Protein AF-A0A1Q6UBC0-F1 (afdb_monomer_lite)

Foldseek 3Di:
DVVVVVVVVLVVVPPDDLPPDPPQFWDDDALVVLVVLLVVLVVLLVVLVVQLVVQCVVDPDLVSLLVSLVVSLVSLVVSVLVLCVHTRVVCNVVVVVSVVVVLVSLLVSQLCCQQPVDPVHNPPCVSVSSSRSSNSSSVSSSVVSVVSSVSSVVSHD

pLDDT: mean 82.39, std 17.07, range [41.25, 98.62]

Radius of gyration: 17.68 Å; chains: 1; bounding box: 46×32×44 Å

Sequence (157 aa):
MKTFTAFLFALLFCFNAFAWPKSYHPVSFSDEIIQKDVDTYNEEMKKCDQTLNKDTKAAKNTGQMIKSNQNVVSCYEDIIYQIIKKYYSESIPELTESHTKYIKQVNEMYDYLYTTADKCGAKECKDKNSVLAKTAVAKAVRAMLEEYVMLLKLTTS

Structure (mmCIF, N/CA/C/O backbone):
data_AF-A0A1Q6UBC0-F1
#
_entry.id   AF-A0A1Q6UBC0-F1
#
loop_
_atom_site.group_PDB
_atom_site.id
_atom_site.type_symbol
_atom_site.label_atom_id
_atom_site.label_alt_id
_atom_site.label_comp_id
_atom_site.label_asym_id
_atom_site.label_entity_id
_atom_site.label_seq_id
_atom_site.pdbx_PDB_ins_code
_atom_site.Cartn_x
_atom_site.Cartn_y
_atom_site.Cartn_z
_atom_site.occupancy
_atom_site.B_iso_or_equiv
_atom_site.auth_seq_id
_atom_site.auth_comp_id
_atom_site.auth_asym_id
_atom_site.auth_atom_id
_atom_site.pdbx_PDB_model_num
ATOM 1 N N . MET A 1 1 ? 25.006 -24.022 -5.743 1.00 42.78 1 MET A N 1
ATOM 2 C CA . MET A 1 1 ? 24.713 -24.130 -4.294 1.00 42.78 1 MET A CA 1
ATOM 3 C C . MET A 1 1 ? 24.544 -22.771 -3.625 1.00 42.78 1 MET A C 1
ATOM 5 O O . MET A 1 1 ? 23.448 -22.535 -3.156 1.00 42.78 1 MET A O 1
ATOM 9 N N . LYS A 1 2 ? 25.523 -21.847 -3.644 1.00 41.25 2 LYS A N 1
ATOM 10 C CA . LYS A 1 2 ? 25.395 -20.536 -2.957 1.00 41.25 2 LYS A CA 1
ATOM 11 C C . LYS A 1 2 ? 24.178 -19.688 -3.379 1.00 41.25 2 LYS A C 1
ATOM 13 O O . LYS A 1 2 ? 23.538 -19.086 -2.529 1.00 41.25 2 LYS A O 1
ATOM 18 N N . THR A 1 3 ? 23.825 -19.683 -4.664 1.00 49.06 3 THR A N 1
ATOM 19 C CA . THR A 1 3 ? 22.649 -18.960 -5.189 1.00 49.06 3 THR A CA 1
ATOM 20 C C . THR A 1 3 ? 21.320 -19.616 -4.817 1.00 49.06 3 THR A C 1
ATOM 22 O O . THR A 1 3 ? 20.336 -18.923 -4.598 1.00 49.06 3 THR A O 1
ATOM 25 N N . PHE A 1 4 ? 21.301 -20.944 -4.685 1.00 44.88 4 PHE A N 1
ATOM 26 C CA . PHE A 1 4 ? 20.103 -21.709 -4.335 1.00 44.88 4 PHE A CA 1
ATOM 27 C C . PHE A 1 4 ? 19.755 -21.553 -2.850 1.00 44.88 4 PHE A C 1
ATOM 29 O O . PHE A 1 4 ? 18.588 -21.421 -2.507 1.00 44.88 4 PHE A O 1
ATOM 36 N N . THR A 1 5 ? 20.764 -21.490 -1.972 1.00 47.16 5 THR A N 1
ATOM 37 C CA . THR A 1 5 ? 20.574 -21.248 -0.533 1.00 47.16 5 THR A CA 1
ATOM 38 C C . THR A 1 5 ? 20.090 -19.824 -0.249 1.00 47.16 5 THR A C 1
ATOM 40 O O . THR A 1 5 ? 19.238 -19.644 0.613 1.00 47.16 5 THR A O 1
ATOM 43 N N . ALA A 1 6 ? 20.569 -18.824 -1.002 1.00 50.56 6 ALA A N 1
ATOM 44 C CA . ALA A 1 6 ? 20.075 -17.446 -0.916 1.00 50.56 6 ALA A CA 1
ATOM 45 C C . ALA A 1 6 ? 18.625 -17.320 -1.420 1.00 50.56 6 ALA A C 1
ATOM 47 O O . ALA A 1 6 ? 17.818 -16.650 -0.785 1.00 50.56 6 ALA A O 1
ATOM 48 N N . PHE A 1 7 ? 18.275 -18.025 -2.504 1.00 48.25 7 PHE A N 1
ATOM 49 C CA . PHE A 1 7 ? 16.894 -18.127 -2.989 1.00 48.25 7 PHE A CA 1
ATOM 50 C C . PHE A 1 7 ? 15.970 -18.812 -1.976 1.00 48.25 7 PHE A C 1
ATOM 52 O O . PHE A 1 7 ? 14.854 -18.350 -1.766 1.00 48.25 7 PHE A O 1
ATOM 59 N N . LEU A 1 8 ? 16.431 -19.887 -1.324 1.00 48.47 8 LEU A N 1
ATOM 60 C CA . LEU A 1 8 ? 15.659 -20.583 -0.292 1.00 48.47 8 LEU A CA 1
ATOM 61 C C . LEU A 1 8 ? 15.473 -19.724 0.961 1.00 48.47 8 LEU A C 1
ATOM 63 O O . LEU A 1 8 ? 14.393 -19.748 1.533 1.00 48.47 8 LEU A O 1
ATOM 67 N N . PHE A 1 9 ? 16.486 -18.954 1.370 1.00 49.22 9 PHE A N 1
ATOM 68 C CA . PHE A 1 9 ? 16.357 -17.989 2.466 1.00 49.22 9 PHE A CA 1
ATOM 69 C C . PHE A 1 9 ? 15.380 -16.865 2.096 1.00 49.22 9 PHE A C 1
ATOM 71 O O . PHE A 1 9 ? 14.454 -16.601 2.850 1.00 49.22 9 PHE A O 1
ATOM 78 N N . ALA A 1 10 ? 15.509 -16.257 0.914 1.00 50.47 10 ALA A N 1
ATOM 79 C CA . ALA A 1 10 ? 14.557 -15.246 0.455 1.00 50.47 10 ALA A CA 1
ATOM 80 C C . ALA A 1 10 ? 13.121 -15.799 0.408 1.00 50.47 10 ALA A C 1
ATOM 82 O O . ALA A 1 10 ? 12.208 -15.168 0.914 1.00 50.47 10 ALA A O 1
ATOM 83 N N . LEU A 1 11 ? 12.911 -17.020 -0.091 1.00 47.16 11 LEU A N 1
ATOM 84 C CA . LEU A 1 11 ? 11.591 -17.657 -0.082 1.00 47.16 11 LEU A CA 1
ATOM 85 C C . LEU A 1 11 ? 11.096 -17.966 1.345 1.00 47.16 11 LEU A C 1
ATOM 87 O O . LEU A 1 11 ? 9.966 -17.625 1.673 1.00 47.16 11 LEU A O 1
ATOM 91 N N . LEU A 1 12 ? 11.924 -18.550 2.219 1.00 47.03 12 LEU A N 1
ATOM 92 C CA . LEU A 1 12 ? 11.538 -18.933 3.588 1.00 47.03 12 LEU A CA 1
ATOM 93 C C . LEU A 1 12 ? 11.237 -17.736 4.504 1.00 47.03 12 LEU A C 1
ATOM 95 O O . LEU A 1 12 ? 10.423 -17.872 5.414 1.00 47.03 12 LEU A O 1
ATOM 99 N N . PHE A 1 13 ? 11.852 -16.574 4.268 1.00 48.12 13 PHE A N 1
ATOM 100 C CA . PHE A 1 13 ? 11.595 -15.357 5.049 1.00 48.12 13 PHE A CA 1
ATOM 101 C C . PHE A 1 13 ? 10.539 -14.432 4.425 1.00 48.12 13 PHE A C 1
ATOM 103 O O . PHE A 1 13 ? 10.058 -13.534 5.112 1.00 48.12 13 PHE A O 1
ATOM 110 N N . CYS A 1 14 ? 10.125 -14.665 3.174 1.00 45.56 14 CYS A N 1
ATOM 111 C CA . CYS A 1 14 ? 9.157 -13.812 2.470 1.00 45.56 14 CYS A CA 1
ATOM 112 C C . CYS A 1 14 ? 7.748 -14.403 2.331 1.00 45.56 14 CYS A C 1
ATOM 114 O O . CYS A 1 14 ? 6.866 -13.723 1.813 1.00 45.56 14 CYS A O 1
ATOM 116 N N . PHE A 1 15 ? 7.501 -15.617 2.836 1.00 42.12 15 PHE A N 1
ATOM 117 C CA . PHE A 1 15 ? 6.139 -16.148 3.016 1.00 42.12 15 PHE A CA 1
ATOM 118 C C . PHE A 1 15 ? 5.486 -15.754 4.338 1.00 42.12 15 PHE A C 1
ATOM 120 O O . PHE A 1 15 ? 4.320 -16.081 4.563 1.00 42.12 15 PHE A O 1
ATOM 127 N N . ASN A 1 16 ? 6.192 -15.033 5.205 1.00 42.94 16 ASN A N 1
ATOM 128 C CA . ASN A 1 16 ? 5.531 -14.455 6.354 1.00 42.94 16 ASN A CA 1
ATOM 129 C C . ASN A 1 16 ? 4.742 -13.251 5.848 1.00 42.94 16 ASN A C 1
ATOM 131 O O . ASN A 1 16 ? 5.310 -12.212 5.506 1.00 42.94 16 ASN A O 1
ATOM 135 N N . ALA A 1 17 ? 3.420 -13.439 5.792 1.00 51.84 17 ALA A N 1
ATOM 136 C CA . ALA A 1 17 ? 2.437 -12.391 6.023 1.00 51.84 17 ALA A CA 1
ATOM 137 C C . ALA A 1 17 ? 3.034 -11.319 6.935 1.00 51.84 17 ALA A C 1
ATOM 139 O O . ALA A 1 17 ? 3.812 -11.663 7.832 1.00 51.84 17 ALA A O 1
ATOM 140 N N . PHE A 1 18 ? 2.707 -10.049 6.702 1.00 57.34 18 PHE A N 1
ATOM 141 C CA . PHE A 1 18 ? 3.055 -8.996 7.639 1.00 57.34 18 PHE A CA 1
ATOM 142 C C . PHE A 1 18 ? 2.547 -9.425 9.023 1.00 57.34 18 PHE A C 1
ATOM 144 O O . PHE A 1 18 ? 1.359 -9.387 9.322 1.00 57.34 18 PHE A O 1
ATOM 151 N N . ALA A 1 19 ? 3.446 -10.005 9.819 1.00 56.38 19 ALA A N 1
ATOM 152 C CA . ALA A 1 19 ? 3.057 -10.753 10.993 1.00 56.38 19 ALA A CA 1
ATOM 153 C C . ALA A 1 19 ? 2.895 -9.712 12.075 1.00 56.38 19 ALA A C 1
ATOM 155 O O . ALA A 1 19 ? 3.860 -9.380 12.764 1.00 56.38 19 ALA A O 1
ATOM 156 N N . TRP A 1 20 ? 1.686 -9.163 12.152 1.00 60.31 20 TRP A N 1
ATOM 157 C CA . TRP A 1 20 ? 1.262 -8.286 13.221 1.00 60.31 20 TRP A CA 1
ATOM 158 C C . TRP A 1 20 ? 1.744 -8.863 14.551 1.00 60.31 20 TRP A C 1
ATOM 160 O O . TRP A 1 20 ? 1.368 -9.986 14.912 1.00 60.31 20 TRP A O 1
ATOM 170 N N . PRO A 1 21 ? 2.596 -8.140 15.292 1.00 56.69 21 PRO A N 1
ATOM 171 C CA . PRO A 1 21 ? 2.842 -8.460 16.680 1.00 56.69 21 PRO A CA 1
ATOM 172 C C . PRO A 1 21 ? 1.500 -8.672 17.373 1.00 56.69 21 PRO A C 1
ATOM 174 O O . PRO A 1 21 ? 0.614 -7.822 17.302 1.00 56.69 21 PRO A O 1
ATOM 177 N N . LYS A 1 22 ? 1.344 -9.833 18.021 1.00 54.00 22 LYS A N 1
ATOM 178 C CA . LYS A 1 22 ? 0.086 -10.269 18.657 1.00 54.00 22 LYS A CA 1
ATOM 179 C C . LYS A 1 22 ? -0.488 -9.261 19.664 1.00 54.00 22 LYS A C 1
ATOM 181 O O . LYS A 1 22 ? -1.612 -9.440 20.109 1.00 54.00 22 LYS A O 1
ATOM 186 N N . SER A 1 23 ? 0.300 -8.261 20.050 1.00 58.75 23 SER A N 1
ATOM 187 C CA . SER A 1 23 ? -0.022 -7.203 21.000 1.00 58.75 23 SER A CA 1
ATOM 188 C C . SER A 1 23 ? -0.715 -5.982 20.392 1.00 58.75 23 SER A C 1
ATOM 190 O O . SER A 1 23 ? -1.143 -5.120 21.152 1.00 58.75 23 SER A O 1
ATOM 192 N N . TYR A 1 24 ? -0.793 -5.849 19.065 1.00 68.56 24 TYR A N 1
ATOM 193 C CA . TYR A 1 24 ? -1.405 -4.670 18.453 1.00 68.56 24 TYR A CA 1
ATOM 194 C C . TYR A 1 24 ? -2.904 -4.860 18.293 1.00 68.56 24 TYR A C 1
ATOM 196 O O . TYR A 1 24 ? -3.380 -5.569 17.405 1.00 68.56 24 TYR A O 1
ATOM 204 N N . HIS A 1 25 ? -3.645 -4.183 19.157 1.00 71.75 25 HIS A N 1
ATOM 205 C CA . HIS A 1 25 ? -5.091 -4.125 19.090 1.00 71.75 25 HIS A CA 1
ATOM 206 C C . HIS A 1 25 ? -5.512 -2.736 18.622 1.00 71.75 25 HIS A C 1
ATOM 208 O O . HIS A 1 25 ? -4.966 -1.745 19.113 1.00 71.75 25 HIS A O 1
ATOM 214 N N . PRO A 1 26 ? -6.450 -2.643 17.669 1.00 79.12 26 PRO A N 1
ATOM 215 C CA . PRO A 1 26 ? -6.984 -1.355 17.292 1.00 79.12 26 PRO A CA 1
ATOM 216 C C . PRO A 1 26 ? -7.747 -0.741 18.471 1.00 79.12 26 PRO A C 1
ATOM 218 O O . PRO A 1 26 ? -8.448 -1.434 19.212 1.00 79.12 26 PRO A O 1
ATOM 221 N N . VAL A 1 27 ? -7.625 0.573 18.630 1.00 82.62 27 VAL A N 1
ATOM 222 C CA . VAL A 1 27 ? -8.461 1.385 19.510 1.00 82.62 27 VAL A CA 1
ATOM 223 C C . VAL A 1 27 ? -9.919 1.182 19.102 1.00 82.62 27 VAL A C 1
ATOM 225 O O . VAL A 1 27 ? -10.245 1.153 17.914 1.00 82.62 27 VAL A O 1
ATOM 228 N N . SER A 1 28 ? -10.795 1.034 20.093 1.00 84.50 28 SER A N 1
ATOM 229 C CA . SER A 1 28 ? -12.216 0.783 19.863 1.00 84.50 28 SER A CA 1
ATOM 230 C C . SER A 1 28 ? -12.932 2.032 19.339 1.00 84.50 28 SER A C 1
ATOM 232 O O . SER A 1 28 ? -12.806 3.120 19.905 1.00 84.50 28 SER A O 1
ATOM 234 N N . PHE A 1 29 ? -13.713 1.856 18.276 1.00 89.88 29 PHE A N 1
ATOM 235 C CA . PHE A 1 29 ? -14.623 2.847 17.703 1.00 89.88 29 PHE A CA 1
ATOM 236 C C . PHE A 1 29 ? -15.979 2.185 17.443 1.00 89.88 29 PHE A C 1
ATOM 238 O O . PHE A 1 29 ? -16.079 0.961 17.444 1.00 89.88 29 PHE A O 1
ATOM 245 N N . SER A 1 30 ? -17.031 2.978 17.217 1.00 93.81 30 SER A N 1
ATOM 246 C CA . SER A 1 30 ? -18.316 2.412 16.799 1.00 93.81 30 SER A CA 1
ATOM 247 C C . SER A 1 30 ? -18.218 1.794 15.403 1.00 93.81 30 SER A C 1
ATOM 249 O O . SER A 1 30 ? -17.483 2.295 14.547 1.00 93.81 30 SER A O 1
ATOM 251 N N . ASP A 1 31 ? -19.028 0.764 15.153 1.00 94.56 31 ASP A N 1
ATOM 252 C CA . ASP A 1 31 ? -19.103 0.102 13.846 1.00 94.56 31 ASP A CA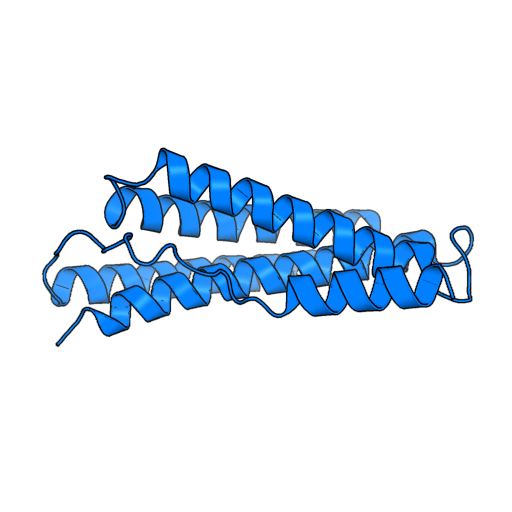 1
ATOM 253 C C . ASP A 1 31 ? -19.419 1.092 12.717 1.00 94.56 31 ASP A C 1
ATOM 255 O O . ASP A 1 31 ? -18.849 1.004 11.635 1.00 94.56 31 ASP A O 1
ATOM 259 N N . GLU A 1 32 ? -20.258 2.101 12.985 1.00 95.75 32 GLU A N 1
ATOM 260 C CA . GLU A 1 32 ? -20.578 3.169 12.028 1.00 95.75 32 GLU A CA 1
ATOM 261 C C . GLU A 1 32 ? -19.335 3.975 11.614 1.00 95.75 32 GLU A C 1
ATOM 263 O O . GLU A 1 32 ? -19.144 4.267 10.431 1.00 95.75 32 GLU A O 1
ATOM 268 N N . ILE A 1 33 ? -18.469 4.320 12.576 1.00 95.75 33 ILE A N 1
ATOM 269 C CA . ILE A 1 33 ? -17.221 5.042 12.300 1.00 95.75 33 ILE A CA 1
ATOM 270 C C . ILE A 1 33 ? -16.285 4.145 11.492 1.00 95.75 33 ILE A C 1
ATOM 272 O O . ILE A 1 33 ? -15.790 4.569 10.448 1.00 95.75 33 ILE A O 1
ATOM 276 N N . ILE A 1 34 ? -16.091 2.901 11.940 1.00 95.12 34 ILE A N 1
ATOM 277 C CA . ILE A 1 34 ? -15.202 1.939 11.278 1.00 95.12 34 ILE A CA 1
ATOM 278 C C . ILE A 1 34 ? -15.643 1.697 9.836 1.00 95.12 34 ILE A C 1
ATOM 280 O O . ILE A 1 34 ? -14.817 1.772 8.929 1.00 95.12 34 ILE A O 1
ATOM 284 N N . GLN A 1 35 ? -16.935 1.473 9.600 1.00 95.75 35 GLN A N 1
ATOM 285 C CA . GLN A 1 35 ? -17.474 1.225 8.266 1.00 95.75 35 GLN A CA 1
ATOM 286 C C . GLN A 1 35 ? -17.249 2.422 7.334 1.00 95.75 35 GLN A C 1
ATOM 288 O O . GLN A 1 35 ? -16.750 2.252 6.221 1.00 95.75 35 GLN A O 1
ATOM 293 N N . LYS A 1 36 ? -17.535 3.643 7.801 1.00 97.38 36 LYS A N 1
ATOM 294 C CA . LYS A 1 36 ? -17.317 4.868 7.019 1.00 97.38 36 LYS A CA 1
ATOM 295 C C . LYS A 1 36 ? -15.842 5.081 6.667 1.00 97.38 36 LYS A C 1
ATOM 297 O O . LYS A 1 36 ? -15.521 5.491 5.547 1.00 97.38 36 LYS A O 1
ATOM 302 N N . ASP A 1 37 ? -14.946 4.830 7.614 1.00 97.50 37 ASP A N 1
ATOM 303 C CA . ASP A 1 37 ? -13.506 4.967 7.395 1.00 97.50 37 ASP A CA 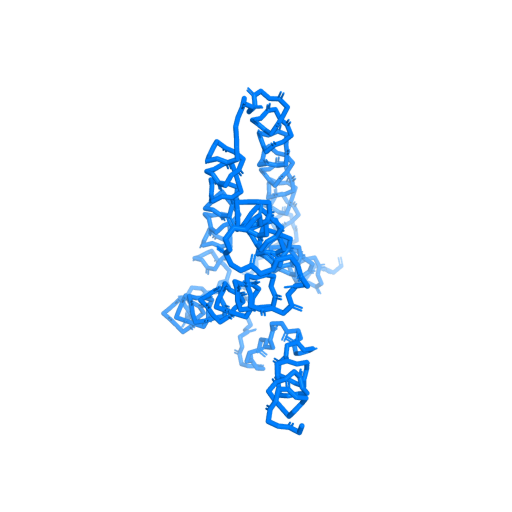1
ATOM 304 C C . ASP A 1 37 ? -12.995 3.902 6.422 1.00 97.50 37 ASP A C 1
ATOM 306 O O . ASP A 1 37 ? -12.285 4.221 5.473 1.00 97.50 37 ASP A O 1
ATOM 310 N N . VAL A 1 38 ? -13.425 2.650 6.587 1.00 97.12 38 VAL A N 1
ATOM 311 C CA . VAL A 1 38 ? -13.141 1.546 5.662 1.00 97.12 38 VAL A CA 1
ATOM 312 C C . VAL A 1 38 ? -13.595 1.873 4.240 1.00 97.12 38 VAL A C 1
ATOM 314 O O . VAL A 1 38 ? -12.847 1.626 3.290 1.00 97.12 38 VAL A O 1
ATOM 317 N N . ASP A 1 39 ? -14.793 2.427 4.064 1.00 98.00 39 ASP A N 1
ATOM 318 C CA . ASP A 1 39 ? -15.288 2.843 2.749 1.00 98.00 39 ASP A CA 1
ATOM 319 C C . ASP A 1 39 ? -14.406 3.946 2.153 1.00 98.00 39 ASP A C 1
ATOM 321 O O . ASP A 1 39 ? -13.996 3.849 0.993 1.00 98.00 39 ASP A O 1
ATOM 325 N N . THR A 1 40 ? -14.006 4.919 2.975 1.00 98.44 40 THR A N 1
ATOM 326 C CA . THR A 1 40 ? -13.070 5.983 2.585 1.00 98.44 40 THR A CA 1
ATOM 327 C C . THR A 1 40 ? -11.720 5.412 2.139 1.00 98.44 40 THR A C 1
ATOM 329 O O . THR A 1 40 ? -11.260 5.716 1.037 1.00 98.44 40 THR A O 1
ATOM 332 N N . TYR A 1 41 ? -11.107 4.520 2.922 1.00 98.31 41 TYR A N 1
ATOM 333 C CA . TYR A 1 41 ? -9.824 3.898 2.575 1.00 98.31 41 TYR A CA 1
ATOM 334 C C . TYR A 1 41 ? -9.913 3.058 1.296 1.00 98.31 41 TYR A C 1
ATOM 336 O O . TYR A 1 41 ? -9.000 3.084 0.469 1.00 98.31 41 TYR A O 1
ATOM 344 N N . ASN A 1 42 ? -11.026 2.350 1.077 1.00 98.25 42 ASN A N 1
ATOM 345 C CA . ASN A 1 42 ? -11.253 1.610 -0.166 1.00 98.25 42 ASN A CA 1
ATOM 346 C C . ASN A 1 42 ? -11.374 2.544 -1.379 1.00 98.25 42 ASN A C 1
ATOM 348 O O . ASN A 1 42 ? -10.900 2.205 -2.467 1.00 98.25 42 ASN A O 1
ATOM 352 N N . GLU A 1 43 ? -12.007 3.707 -1.227 1.00 98.56 43 GLU A N 1
ATOM 353 C CA . GLU A 1 43 ? -12.063 4.718 -2.283 1.00 98.56 43 GLU A CA 1
ATOM 354 C C . GLU A 1 43 ? -10.694 5.339 -2.573 1.00 98.56 43 GLU A C 1
ATOM 356 O O . GLU A 1 43 ? -10.332 5.497 -3.741 1.00 98.56 43 GLU A O 1
ATOM 361 N N . GLU A 1 44 ? -9.914 5.669 -1.546 1.00 98.50 44 GLU A N 1
ATOM 362 C CA . GLU A 1 44 ? -8.556 6.199 -1.709 1.00 98.50 44 GLU A CA 1
ATOM 363 C C . GLU A 1 44 ? -7.624 5.182 -2.371 1.00 98.50 44 GLU A C 1
ATOM 365 O O . GLU A 1 44 ? -6.943 5.514 -3.344 1.00 98.50 44 GLU A O 1
ATOM 370 N N . MET A 1 45 ? -7.679 3.918 -1.949 1.00 98.38 45 MET A N 1
ATOM 371 C CA . MET A 1 45 ? -6.933 2.832 -2.584 1.00 98.38 45 MET A CA 1
ATOM 372 C C . MET A 1 45 ? -7.295 2.694 -4.073 1.00 98.38 45 MET A C 1
ATOM 374 O O . MET A 1 45 ? -6.404 2.591 -4.919 1.00 98.38 45 MET A O 1
ATOM 378 N N . LYS A 1 46 ? -8.586 2.787 -4.432 1.00 98.56 46 LYS A N 1
ATOM 379 C CA . LYS A 1 46 ? -9.024 2.805 -5.843 1.00 98.56 46 LYS A CA 1
ATOM 380 C C . LYS A 1 46 ? -8.455 4.001 -6.613 1.00 98.56 46 LYS A C 1
ATOM 382 O O . LYS A 1 46 ? -8.108 3.846 -7.784 1.00 98.56 46 LYS A O 1
ATOM 387 N N . LYS A 1 47 ? -8.344 5.184 -5.997 1.00 98.56 47 LYS A N 1
ATOM 388 C CA . LYS A 1 47 ? -7.725 6.368 -6.628 1.00 98.56 47 LYS A CA 1
ATOM 389 C C . LYS A 1 47 ? -6.225 6.156 -6.869 1.00 98.56 47 LYS A C 1
ATOM 391 O O . LYS A 1 47 ? -5.740 6.513 -7.948 1.00 98.56 47 LYS A O 1
ATOM 396 N N . CYS A 1 48 ? -5.506 5.538 -5.927 1.00 98.62 48 CYS A N 1
ATOM 397 C CA . CYS A 1 48 ? -4.109 5.133 -6.125 1.00 98.62 48 CYS A CA 1
ATOM 398 C C . CYS A 1 48 ? -3.985 4.163 -7.319 1.00 98.62 48 CYS A C 1
ATOM 400 O O . CYS A 1 48 ? -3.195 4.411 -8.233 1.00 98.62 48 CYS A O 1
ATOM 402 N N . ASP A 1 49 ? -4.831 3.125 -7.380 1.00 98.31 49 ASP A N 1
ATOM 403 C CA . ASP A 1 49 ? -4.854 2.134 -8.472 1.00 98.31 49 ASP A CA 1
ATOM 404 C C . ASP A 1 49 ? -5.138 2.785 -9.841 1.00 98.31 49 ASP A C 1
ATOM 406 O O . ASP A 1 49 ? -4.483 2.491 -10.848 1.00 98.31 49 ASP A O 1
ATOM 410 N N . GLN A 1 50 ? -6.104 3.707 -9.896 1.00 98.50 50 GLN A N 1
ATOM 411 C CA . GLN A 1 50 ? -6.438 4.455 -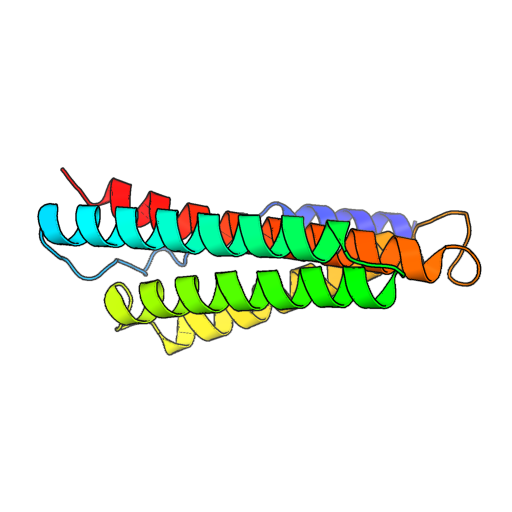11.111 1.00 98.50 50 GLN A CA 1
ATOM 412 C C . GLN A 1 50 ? -5.281 5.343 -11.576 1.00 98.50 50 GLN A C 1
ATOM 414 O O . GLN A 1 50 ? -5.002 5.403 -12.778 1.00 98.50 50 GLN A O 1
ATOM 419 N N . THR A 1 51 ? -4.597 6.003 -10.639 1.00 97.94 51 THR A N 1
ATOM 420 C CA . THR A 1 51 ? -3.430 6.846 -10.929 1.00 97.94 51 THR A CA 1
ATOM 421 C C . THR A 1 51 ? -2.283 6.007 -11.477 1.00 97.94 51 THR A C 1
ATOM 423 O O . THR A 1 51 ? -1.751 6.334 -12.536 1.00 97.94 51 THR A O 1
ATOM 426 N N . LEU A 1 52 ? -1.975 4.865 -10.850 1.00 97.50 52 LEU A N 1
ATOM 427 C CA . LEU A 1 52 ? -0.980 3.920 -11.360 1.00 97.50 52 LEU A CA 1
ATOM 428 C C . LEU A 1 52 ? -1.308 3.474 -12.788 1.00 97.50 52 LEU A C 1
ATOM 430 O O . LEU A 1 52 ? -0.441 3.511 -13.661 1.00 97.50 52 LEU A O 1
ATOM 434 N N . ASN A 1 53 ? -2.552 3.066 -13.047 1.00 97.62 53 ASN A N 1
ATOM 435 C CA . ASN A 1 53 ? -2.983 2.624 -14.374 1.00 97.62 53 ASN A CA 1
ATOM 436 C C . ASN A 1 53 ? -2.829 3.736 -15.425 1.00 97.62 53 ASN A C 1
ATOM 438 O O . ASN A 1 53 ? -2.342 3.487 -16.529 1.00 97.62 53 ASN A O 1
ATOM 442 N N . LYS A 1 54 ? -3.221 4.967 -15.082 1.00 97.75 54 LYS A N 1
ATOM 443 C CA . LYS A 1 54 ? -3.070 6.139 -15.951 1.00 97.75 54 LYS A CA 1
ATOM 444 C C . LYS A 1 54 ? -1.596 6.425 -16.243 1.00 97.75 54 LYS A C 1
ATOM 446 O O . LYS A 1 54 ? -1.225 6.530 -17.412 1.00 97.75 54 LYS A O 1
ATOM 451 N N . ASP A 1 55 ? -0.764 6.507 -15.210 1.00 95.88 55 ASP A N 1
ATOM 452 C CA . ASP A 1 55 ? 0.648 6.863 -15.345 1.00 95.88 55 ASP A CA 1
ATOM 453 C C . ASP A 1 55 ? 1.435 5.778 -16.089 1.00 95.88 55 ASP A C 1
ATOM 455 O O . ASP A 1 55 ? 2.244 6.089 -16.962 1.00 95.88 55 ASP A O 1
ATOM 459 N N . THR A 1 56 ? 1.139 4.502 -15.828 1.00 92.88 56 THR A N 1
ATOM 460 C CA . THR A 1 56 ? 1.796 3.371 -16.503 1.00 92.88 56 THR A CA 1
ATOM 461 C C . THR A 1 56 ? 1.428 3.310 -17.986 1.00 92.88 56 THR A C 1
ATOM 463 O O . THR A 1 56 ? 2.286 3.009 -18.811 1.00 92.88 56 THR A O 1
ATOM 466 N N . LYS A 1 57 ? 0.182 3.645 -18.358 1.00 94.69 57 LYS A N 1
ATOM 467 C CA . LYS A 1 57 ? -0.233 3.764 -19.771 1.00 94.69 57 LYS A CA 1
ATOM 468 C C . LYS A 1 57 ? 0.399 4.961 -20.480 1.00 94.69 57 LYS A C 1
ATOM 470 O O . LYS A 1 57 ? 0.617 4.902 -21.686 1.00 94.69 57 LYS A O 1
ATOM 475 N N . ALA A 1 58 ? 0.655 6.047 -19.753 1.00 95.69 58 ALA A N 1
ATOM 476 C CA . ALA A 1 58 ? 1.270 7.256 -20.295 1.00 95.69 58 ALA A CA 1
ATOM 477 C C . ALA A 1 58 ? 2.809 7.189 -20.347 1.00 95.69 58 ALA A C 1
ATOM 479 O O . ALA A 1 58 ? 3.436 8.021 -21.009 1.00 95.69 58 ALA A O 1
ATOM 480 N N . ALA A 1 59 ? 3.422 6.228 -19.651 1.00 94.62 59 ALA A N 1
ATOM 481 C CA . ALA A 1 59 ? 4.866 6.072 -19.582 1.00 94.62 59 ALA A CA 1
ATOM 482 C C . ALA A 1 59 ? 5.463 5.742 -20.960 1.00 94.62 59 ALA A C 1
ATOM 484 O O . ALA A 1 59 ? 5.092 4.775 -21.619 1.00 94.62 59 ALA A O 1
ATOM 485 N N . LYS A 1 60 ? 6.435 6.551 -21.383 1.00 92.12 60 LYS A N 1
ATOM 486 C CA . LYS A 1 60 ? 7.166 6.419 -22.652 1.00 92.12 60 LYS A CA 1
ATOM 487 C C . LYS A 1 60 ? 8.470 5.637 -22.507 1.00 92.12 60 LYS A C 1
ATOM 489 O O . LYS A 1 60 ? 9.093 5.298 -23.507 1.00 92.12 60 LYS A O 1
ATOM 494 N N . ASN A 1 61 ? 8.923 5.410 -21.277 1.00 90.88 61 ASN A N 1
ATOM 495 C CA . ASN A 1 61 ? 10.148 4.681 -20.977 1.00 90.88 61 ASN A CA 1
ATOM 496 C C . ASN A 1 61 ? 10.075 3.991 -19.607 1.00 90.88 61 ASN A C 1
ATOM 498 O O . ASN A 1 61 ? 9.198 4.264 -18.785 1.00 90.88 61 ASN A O 1
ATOM 502 N N . THR A 1 62 ? 11.038 3.107 -19.365 1.00 88.56 62 THR A N 1
ATOM 503 C CA . THR A 1 62 ? 11.182 2.314 -18.137 1.00 88.56 62 THR A CA 1
ATOM 504 C C . THR A 1 62 ? 11.363 3.179 -16.891 1.00 88.56 62 THR A C 1
ATOM 506 O O . THR A 1 62 ? 10.770 2.881 -15.858 1.00 88.56 62 THR A O 1
ATOM 509 N N . GLY A 1 63 ? 12.100 4.291 -16.983 1.00 90.50 63 GLY A N 1
ATOM 510 C CA . GLY A 1 63 ? 12.273 5.235 -15.874 1.00 90.50 63 GLY A CA 1
ATOM 511 C C . GLY A 1 63 ? 10.950 5.843 -15.397 1.00 90.50 63 GLY A C 1
ATOM 512 O O . GLY A 1 63 ? 10.708 5.945 -14.195 1.00 90.50 63 GLY A O 1
ATOM 513 N N . GLN A 1 64 ? 10.053 6.182 -16.326 1.00 92.44 64 GLN A N 1
ATOM 514 C CA . GLN A 1 64 ? 8.710 6.658 -15.992 1.00 92.44 64 GLN A CA 1
ATOM 515 C C . GLN A 1 64 ? 7.862 5.560 -15.342 1.00 92.44 64 GLN A C 1
ATOM 517 O O . GLN A 1 64 ? 7.218 5.835 -14.337 1.00 92.44 64 GLN A O 1
ATOM 522 N N . MET A 1 65 ? 7.925 4.316 -15.830 1.00 93.69 65 MET A N 1
ATOM 523 C CA . MET A 1 65 ? 7.217 3.186 -15.207 1.00 93.69 65 MET A CA 1
ATOM 524 C C . MET A 1 65 ? 7.716 2.892 -13.784 1.00 93.69 65 MET A C 1
ATOM 526 O O . MET A 1 65 ? 6.918 2.602 -12.892 1.00 93.69 65 MET A O 1
ATOM 530 N N . ILE A 1 66 ? 9.031 2.974 -13.552 1.00 91.75 66 ILE A N 1
ATOM 531 C CA . ILE A 1 66 ? 9.630 2.839 -12.215 1.00 91.75 66 ILE A CA 1
ATOM 532 C C . ILE A 1 66 ? 9.076 3.924 -11.291 1.00 91.75 66 ILE A C 1
ATOM 534 O O . ILE A 1 66 ? 8.600 3.608 -10.201 1.00 91.75 66 ILE A O 1
ATOM 538 N N . LYS A 1 67 ? 9.062 5.180 -11.750 1.00 94.75 67 LYS A N 1
ATOM 539 C CA . LYS A 1 67 ? 8.519 6.302 -10.980 1.00 94.75 67 LYS A CA 1
ATOM 540 C C . LYS A 1 67 ? 7.031 6.123 -10.666 1.00 94.75 67 LYS A C 1
ATOM 542 O O . LYS A 1 67 ? 6.629 6.373 -9.537 1.00 94.75 67 LYS A O 1
ATOM 547 N N . SER A 1 68 ? 6.221 5.642 -11.611 1.00 96.75 68 SER A N 1
ATOM 548 C CA . SER A 1 68 ? 4.799 5.346 -11.370 1.00 96.75 68 SER A CA 1
ATOM 549 C C . SER A 1 68 ? 4.601 4.309 -10.261 1.00 96.75 68 SER A C 1
ATOM 551 O O . SER A 1 68 ? 3.748 4.493 -9.397 1.00 96.75 68 SER A O 1
ATOM 553 N N . ASN A 1 69 ? 5.421 3.253 -10.237 1.00 96.06 69 ASN A N 1
ATOM 554 C CA . ASN A 1 69 ? 5.374 2.250 -9.170 1.00 96.06 69 ASN A CA 1
ATOM 555 C C . ASN A 1 69 ? 5.841 2.806 -7.815 1.00 96.06 69 ASN A C 1
ATOM 557 O O . ASN A 1 69 ? 5.292 2.444 -6.783 1.00 96.06 69 ASN A O 1
ATOM 561 N N . GLN A 1 70 ? 6.832 3.697 -7.793 1.00 94.81 70 GLN A N 1
ATOM 562 C CA . GLN A 1 70 ? 7.250 4.356 -6.551 1.00 94.81 70 GLN A CA 1
ATOM 563 C C . GLN A 1 70 ? 6.161 5.296 -6.018 1.00 94.81 70 GLN A C 1
ATOM 565 O O . GLN A 1 70 ? 5.854 5.264 -4.832 1.00 94.81 70 GLN A O 1
ATOM 570 N N . ASN A 1 71 ? 5.524 6.073 -6.897 1.00 97.62 71 ASN A N 1
ATOM 571 C CA . ASN A 1 71 ? 4.439 6.977 -6.519 1.00 97.62 71 ASN A CA 1
ATOM 572 C C . ASN A 1 71 ? 3.242 6.225 -5.921 1.00 97.62 71 ASN A C 1
ATOM 574 O O . ASN A 1 71 ? 2.668 6.682 -4.936 1.00 97.62 71 ASN A O 1
ATOM 578 N N . VAL A 1 72 ? 2.851 5.083 -6.504 1.00 98.19 72 VAL A N 1
ATOM 579 C CA . VAL A 1 72 ? 1.722 4.312 -5.963 1.00 98.19 72 VAL A CA 1
ATOM 580 C C . VAL A 1 72 ? 2.063 3.674 -4.614 1.00 98.19 72 VAL A C 1
ATOM 582 O O . VAL A 1 72 ? 1.197 3.625 -3.749 1.00 98.19 72 VAL A O 1
ATOM 585 N N . VAL A 1 73 ? 3.319 3.254 -4.401 1.00 96.75 73 VAL A N 1
ATOM 586 C CA . VAL A 1 73 ? 3.790 2.784 -3.087 1.00 96.75 73 VAL A CA 1
ATOM 587 C C . VAL A 1 73 ? 3.594 3.875 -2.040 1.00 96.75 73 VAL A C 1
ATOM 589 O O . VAL A 1 73 ? 2.925 3.616 -1.045 1.00 96.75 73 VAL A O 1
ATOM 592 N N . SER A 1 74 ? 4.057 5.100 -2.308 1.00 97.31 74 SER A N 1
ATOM 593 C CA . SER A 1 74 ? 3.851 6.224 -1.387 1.00 97.31 74 SER A CA 1
ATOM 594 C C . SER A 1 74 ? 2.365 6.526 -1.151 1.00 97.31 74 SER A C 1
ATOM 596 O O . SER A 1 74 ? 1.969 6.776 -0.021 1.00 97.31 74 SER A O 1
ATOM 598 N N . CYS A 1 75 ? 1.522 6.420 -2.185 1.00 98.50 75 CYS A N 1
ATOM 599 C CA . CYS A 1 75 ? 0.068 6.586 -2.057 1.00 98.50 75 CYS A CA 1
ATOM 600 C C . CYS A 1 75 ? -0.548 5.570 -1.079 1.00 98.50 75 CYS A C 1
ATOM 602 O O . CYS A 1 75 ? -1.359 5.937 -0.233 1.00 98.50 75 CYS A O 1
ATOM 604 N N . TYR A 1 76 ? -0.154 4.295 -1.160 1.00 98.19 76 TYR A N 1
ATOM 605 C CA . TYR A 1 76 ? -0.624 3.277 -0.218 1.00 98.19 76 TYR A CA 1
ATOM 606 C C . TYR A 1 76 ? -0.049 3.477 1.191 1.00 98.19 76 TYR A C 1
ATOM 608 O O . TYR A 1 76 ? -0.780 3.306 2.165 1.00 98.19 76 TYR A O 1
ATOM 616 N N . GLU A 1 77 ? 1.231 3.847 1.312 1.00 96.12 77 GLU A N 1
ATOM 617 C CA . GLU A 1 77 ? 1.879 4.136 2.600 1.00 96.12 77 GLU A CA 1
ATOM 618 C C . GLU A 1 77 ? 1.186 5.285 3.342 1.00 96.12 77 GLU A C 1
ATOM 620 O O . GLU A 1 77 ? 0.976 5.182 4.551 1.00 96.12 77 GLU A O 1
ATOM 625 N N . ASP A 1 78 ? 0.757 6.330 2.630 1.00 97.25 78 ASP A N 1
ATOM 626 C CA . ASP A 1 78 ? 0.006 7.444 3.216 1.00 97.25 78 ASP A CA 1
ATOM 627 C C . ASP A 1 78 ? -1.317 6.969 3.838 1.00 97.25 78 ASP A C 1
ATOM 629 O O . ASP A 1 78 ? -1.662 7.377 4.949 1.00 97.25 78 ASP A O 1
ATOM 633 N N . ILE A 1 79 ? -2.049 6.072 3.166 1.00 98.06 79 ILE A N 1
ATOM 634 C CA . ILE A 1 79 ? -3.301 5.498 3.691 1.00 98.06 79 ILE A CA 1
ATOM 635 C C . ILE A 1 79 ? -3.007 4.600 4.900 1.00 98.06 79 ILE A C 1
ATOM 637 O O . ILE A 1 79 ? -3.659 4.719 5.938 1.00 98.06 79 ILE A O 1
ATOM 641 N N . ILE A 1 80 ? -1.992 3.737 4.803 1.00 94.88 80 ILE A N 1
ATOM 642 C CA . ILE A 1 80 ? -1.550 2.880 5.913 1.00 94.88 80 ILE A CA 1
ATOM 643 C C . ILE A 1 80 ? -1.213 3.737 7.140 1.00 94.88 80 ILE A C 1
ATOM 645 O O . ILE A 1 80 ? -1.669 3.443 8.245 1.00 94.88 80 ILE A O 1
ATOM 649 N N . TYR A 1 81 ? -0.475 4.834 6.962 1.00 94.50 81 TYR A N 1
ATOM 650 C CA . TYR A 1 81 ? -0.120 5.736 8.054 1.00 94.50 81 TYR A CA 1
ATOM 651 C C . TYR A 1 81 ? -1.350 6.401 8.688 1.00 94.50 81 TYR A C 1
ATOM 653 O O . TYR A 1 81 ? -1.415 6.526 9.914 1.00 94.50 81 TYR A O 1
ATOM 661 N N . GLN A 1 82 ? -2.357 6.776 7.892 1.00 95.81 82 GLN A N 1
ATOM 662 C CA . GLN A 1 82 ? -3.629 7.280 8.421 1.00 95.81 82 GLN A CA 1
ATOM 663 C C . GLN A 1 82 ? -4.343 6.235 9.290 1.00 95.81 82 GLN A C 1
ATOM 665 O O . GLN A 1 82 ? -4.823 6.579 10.375 1.00 95.81 82 GLN A O 1
ATOM 670 N N . ILE A 1 83 ? -4.368 4.970 8.857 1.00 94.56 83 ILE A N 1
ATOM 671 C CA . ILE A 1 83 ? -4.966 3.866 9.622 1.00 94.56 83 ILE A CA 1
ATOM 672 C C . ILE A 1 83 ? -4.209 3.652 10.936 1.00 94.56 83 ILE A C 1
ATOM 674 O O . ILE A 1 83 ? -4.833 3.636 11.997 1.00 94.56 83 ILE A O 1
ATOM 678 N N . ILE A 1 84 ? -2.875 3.546 10.895 1.00 91.69 84 ILE A N 1
ATOM 679 C CA . ILE A 1 84 ? -2.039 3.380 12.097 1.00 91.69 84 ILE A CA 1
ATOM 680 C C . ILE A 1 84 ? -2.278 4.526 13.073 1.00 91.69 84 ILE A C 1
ATOM 682 O O . ILE A 1 84 ? -2.526 4.297 14.252 1.00 91.69 84 ILE A O 1
ATOM 686 N N . LYS A 1 85 ? -2.244 5.770 12.592 1.00 93.25 85 LYS A N 1
ATOM 687 C CA . LYS A 1 85 ? -2.412 6.946 13.446 1.00 93.25 85 LYS A CA 1
ATOM 688 C C . LYS A 1 85 ? -3.772 6.965 14.144 1.00 93.25 85 LYS A C 1
ATOM 690 O O . LYS A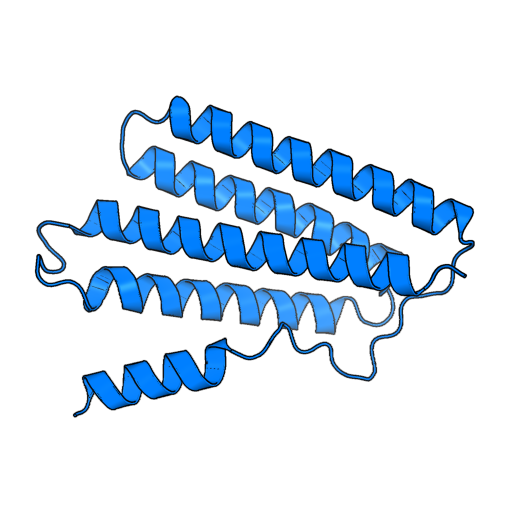 1 85 ? -3.854 7.417 15.284 1.00 93.25 85 LYS A O 1
ATOM 695 N N . LYS A 1 86 ? -4.830 6.523 13.459 1.00 94.25 86 LYS A N 1
ATOM 696 C CA . LYS A 1 86 ? -6.198 6.550 13.986 1.00 94.25 86 LYS A CA 1
ATOM 697 C C . LYS A 1 86 ? -6.501 5.363 14.897 1.00 94.25 86 LYS A C 1
ATOM 699 O O . LYS A 1 86 ? -7.021 5.563 15.990 1.00 94.25 86 LYS A O 1
ATOM 704 N N . TYR A 1 87 ? -6.180 4.154 14.451 1.00 91.88 87 TYR A N 1
ATOM 705 C CA . TYR A 1 87 ? -6.587 2.917 15.114 1.00 91.88 87 TYR A CA 1
ATOM 706 C C . TYR A 1 87 ? -5.486 2.283 15.946 1.00 91.88 87 TYR A C 1
ATOM 708 O O . TYR A 1 87 ? -5.791 1.533 16.852 1.00 91.88 87 TYR A O 1
ATOM 716 N N . TYR A 1 88 ? -4.219 2.585 15.705 1.00 88.44 88 TYR A N 1
ATOM 717 C CA . TYR A 1 88 ? -3.096 1.965 16.410 1.00 88.44 88 TYR A CA 1
ATOM 718 C C . TYR A 1 88 ? -2.199 3.030 17.041 1.00 88.44 88 TYR A C 1
ATOM 720 O O . TYR A 1 88 ? -0.973 2.932 17.010 1.00 88.44 88 TYR A O 1
ATOM 728 N N . SER A 1 89 ? -2.821 4.078 17.593 1.00 84.00 89 SER A N 1
ATOM 729 C CA . SER A 1 89 ? -2.141 5.278 18.089 1.00 84.00 89 SER A CA 1
ATOM 730 C C . SER A 1 89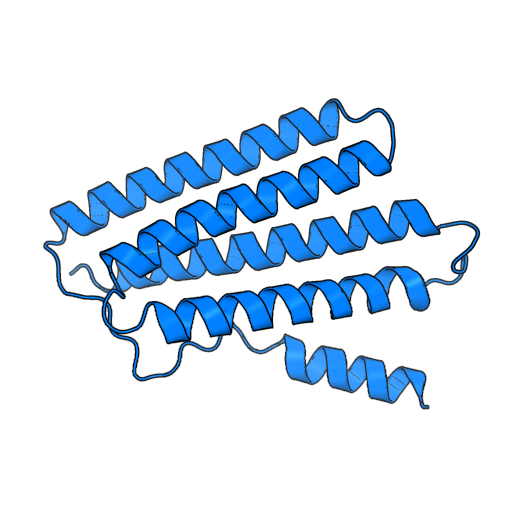 ? -1.091 4.980 19.168 1.00 84.00 89 SER A C 1
ATOM 732 O O . SER A 1 89 ? -0.033 5.606 19.185 1.00 84.00 89 SER A O 1
ATOM 734 N N . GLU A 1 90 ? -1.344 3.982 20.016 1.00 84.94 90 GLU A N 1
ATOM 735 C CA . GLU A 1 90 ? -0.425 3.517 21.066 1.00 84.94 90 GLU A CA 1
ATOM 736 C C . GLU A 1 90 ? 0.789 2.747 20.526 1.00 84.94 90 GLU A C 1
ATOM 738 O O . GLU A 1 90 ? 1.742 2.511 21.259 1.00 84.94 90 GLU A O 1
ATOM 743 N N . SER A 1 91 ? 0.765 2.346 19.255 1.00 83.06 91 SER A N 1
ATOM 744 C CA . SER A 1 91 ? 1.809 1.542 18.607 1.00 83.06 91 SER A CA 1
ATOM 745 C C . SER A 1 91 ? 2.348 2.196 17.332 1.00 83.06 91 SER A C 1
ATOM 747 O O . SER A 1 91 ? 2.921 1.513 16.481 1.00 83.06 91 SER A O 1
ATOM 749 N N . ILE A 1 92 ? 2.144 3.514 17.162 1.00 83.88 92 ILE A N 1
ATOM 750 C CA . ILE A 1 92 ? 2.607 4.253 15.975 1.00 83.88 92 ILE A CA 1
ATOM 751 C C . ILE A 1 92 ? 4.110 4.049 15.745 1.00 83.88 92 ILE A C 1
ATOM 753 O O . ILE A 1 92 ? 4.460 3.702 14.612 1.00 83.88 92 ILE A O 1
ATOM 757 N N . PRO A 1 93 ? 5.008 4.260 16.736 1.00 84.00 93 PRO A N 1
ATOM 758 C CA . PRO A 1 93 ? 6.444 4.141 16.498 1.00 84.00 93 PRO A CA 1
ATOM 759 C C . PRO A 1 93 ? 6.834 2.738 16.028 1.00 84.00 93 PRO A C 1
ATOM 761 O O . PRO A 1 93 ? 7.535 2.597 15.025 1.00 84.00 93 PRO A O 1
ATOM 764 N N . GLU A 1 94 ? 6.328 1.704 16.698 1.00 84.31 94 GLU A N 1
ATOM 765 C CA . GLU A 1 94 ? 6.690 0.318 16.430 1.00 84.31 94 GLU A CA 1
ATOM 766 C C . GLU A 1 94 ? 6.117 -0.182 15.098 1.00 84.31 94 GLU A C 1
ATOM 768 O O . GLU A 1 94 ? 6.833 -0.822 14.324 1.00 84.31 94 GLU A O 1
ATOM 773 N N . LEU A 1 95 ? 4.855 0.137 14.786 1.00 83.19 95 LEU A N 1
ATOM 774 C CA . LEU A 1 95 ? 4.240 -0.230 13.506 1.00 83.19 95 LEU A CA 1
ATOM 775 C C . LEU A 1 95 ? 4.899 0.504 12.338 1.00 83.19 95 LEU A C 1
ATOM 777 O O . LEU A 1 95 ? 5.214 -0.120 11.326 1.00 83.19 95 LEU A O 1
ATOM 781 N N . THR A 1 96 ? 5.185 1.799 12.489 1.00 83.44 96 THR A N 1
ATOM 782 C CA . THR A 1 96 ? 5.858 2.587 11.444 1.00 83.44 96 THR A CA 1
ATOM 783 C C . THR A 1 96 ? 7.272 2.060 11.180 1.00 83.44 96 THR A C 1
ATOM 785 O O . THR A 1 96 ? 7.680 1.919 10.021 1.00 83.44 96 THR A O 1
ATOM 788 N N . GLU A 1 97 ? 8.022 1.716 12.231 1.00 85.06 97 GLU A N 1
ATOM 789 C CA . GLU A 1 97 ? 9.354 1.119 12.093 1.00 85.06 97 GLU A CA 1
ATOM 790 C C . GLU A 1 97 ? 9.283 -0.268 11.437 1.00 85.06 97 GLU A C 1
ATOM 792 O O . GLU A 1 97 ? 10.058 -0.563 10.520 1.00 85.06 97 GLU A O 1
ATOM 797 N N . SER A 1 98 ? 8.339 -1.108 11.871 1.00 84.00 98 SER A N 1
ATOM 798 C CA . SER A 1 98 ? 8.112 -2.444 11.310 1.00 84.00 98 SER A CA 1
ATOM 799 C C . SER A 1 98 ? 7.777 -2.381 9.816 1.00 84.00 98 SER A C 1
ATOM 801 O O . SER A 1 98 ? 8.396 -3.084 9.013 1.00 84.00 98 SER A O 1
ATOM 803 N N . HIS A 1 99 ? 6.888 -1.472 9.411 1.00 85.06 99 HIS A N 1
ATOM 804 C CA . HIS A 1 99 ? 6.548 -1.236 8.005 1.00 85.06 99 HIS A CA 1
ATOM 805 C C . HIS A 1 99 ? 7.739 -0.798 7.181 1.00 85.06 99 HIS A C 1
ATOM 807 O O . HIS A 1 99 ? 8.020 -1.386 6.138 1.00 85.06 99 HIS A O 1
ATOM 813 N N . THR A 1 100 ? 8.475 0.195 7.673 1.00 86.31 100 THR A N 1
ATOM 814 C CA . THR A 1 100 ? 9.656 0.709 6.979 1.00 86.31 100 THR A CA 1
ATOM 815 C C . THR A 1 100 ? 10.668 -0.414 6.741 1.00 86.31 100 THR A C 1
ATOM 817 O O . THR A 1 100 ? 11.209 -0.553 5.640 1.00 86.31 100 THR A O 1
ATOM 820 N N . LYS A 1 101 ? 10.894 -1.269 7.749 1.00 86.12 101 LYS A N 1
ATOM 821 C CA . LYS A 1 101 ? 11.771 -2.443 7.634 1.00 86.12 101 LYS A CA 1
ATOM 822 C C . LYS A 1 101 ? 11.241 -3.459 6.625 1.00 86.12 101 LYS A C 1
ATOM 824 O O . LYS A 1 101 ? 12.015 -3.901 5.776 1.00 86.12 101 LYS A O 1
ATOM 829 N N . TYR A 1 102 ? 9.955 -3.798 6.681 1.00 84.06 102 TYR A N 1
ATOM 830 C CA . TYR A 1 102 ? 9.335 -4.743 5.751 1.00 84.06 102 TYR A CA 1
ATOM 831 C C . TYR A 1 102 ? 9.432 -4.254 4.301 1.00 84.06 102 TYR A C 1
ATOM 833 O O . TYR A 1 102 ? 9.937 -4.969 3.438 1.00 84.06 102 TYR A O 1
ATOM 841 N N . ILE A 1 103 ? 9.032 -3.010 4.027 1.00 86.88 103 ILE A N 1
ATOM 842 C CA . ILE A 1 103 ? 9.058 -2.429 2.677 1.00 86.88 103 ILE A CA 1
ATOM 843 C C . ILE A 1 103 ? 10.491 -2.367 2.145 1.00 86.88 103 ILE A C 1
ATOM 845 O O . ILE A 1 103 ? 10.730 -2.669 0.972 1.00 86.88 103 ILE A O 1
ATOM 849 N N . LYS A 1 104 ? 11.466 -2.037 2.999 1.00 87.94 104 LYS A N 1
ATOM 850 C CA . LYS A 1 104 ? 12.887 -2.085 2.639 1.00 87.94 104 LYS A CA 1
ATOM 851 C C . LYS A 1 104 ? 13.332 -3.502 2.261 1.00 87.94 104 LYS A C 1
ATOM 853 O O . LYS A 1 104 ? 13.927 -3.676 1.201 1.00 87.94 104 LYS A O 1
ATOM 858 N N . GLN A 1 105 ? 13.007 -4.507 3.072 1.00 85.25 105 GLN A N 1
ATOM 859 C CA . GLN A 1 105 ? 13.353 -5.907 2.795 1.00 85.25 105 GLN A CA 1
ATOM 860 C C . GLN A 1 105 ? 12.707 -6.418 1.503 1.00 85.25 105 GLN A C 1
ATOM 862 O O . GLN A 1 105 ? 13.373 -7.058 0.690 1.00 85.25 105 GLN A O 1
ATOM 867 N N . VAL A 1 106 ? 11.432 -6.099 1.276 1.00 84.00 106 VAL A N 1
ATOM 868 C CA . VAL A 1 106 ? 10.716 -6.460 0.045 1.00 84.00 106 VAL A CA 1
ATOM 869 C C . VAL A 1 106 ? 11.357 -5.800 -1.179 1.00 84.00 106 VAL A C 1
ATOM 871 O O . VAL A 1 106 ? 11.542 -6.461 -2.203 1.00 84.00 106 VAL A O 1
ATOM 874 N N . ASN A 1 107 ? 11.744 -4.524 -1.075 1.00 85.69 107 ASN A N 1
ATOM 875 C CA . ASN A 1 107 ? 12.482 -3.825 -2.129 1.00 85.69 107 ASN A CA 1
ATOM 876 C C . ASN A 1 107 ? 13.814 -4.508 -2.448 1.00 85.69 107 ASN A C 1
ATOM 878 O O . ASN A 1 107 ? 14.073 -4.808 -3.611 1.00 85.69 107 ASN A O 1
ATOM 882 N N . GLU A 1 108 ? 14.640 -4.768 -1.434 1.00 86.69 108 GLU A N 1
ATOM 883 C CA . GLU A 1 108 ? 15.952 -5.404 -1.600 1.00 86.69 108 GLU A CA 1
ATOM 884 C C . GLU A 1 108 ? 15.825 -6.813 -2.194 1.00 86.69 108 GLU A C 1
ATOM 886 O O . GLU A 1 108 ? 16.578 -7.173 -3.104 1.00 86.69 108 GLU A O 1
ATOM 891 N N . MET A 1 109 ? 14.837 -7.593 -1.742 1.00 83.88 109 MET A N 1
ATOM 892 C CA . MET A 1 109 ? 14.570 -8.927 -2.273 1.00 83.88 109 MET A CA 1
ATOM 893 C C . MET A 1 109 ? 14.196 -8.868 -3.753 1.00 83.88 109 MET A C 1
ATOM 895 O O . MET A 1 109 ? 14.808 -9.567 -4.562 1.00 83.88 109 MET A O 1
ATOM 899 N N . TYR A 1 110 ? 13.180 -8.088 -4.126 1.00 82.88 110 TYR A N 1
ATOM 900 C CA . TYR A 1 110 ? 12.719 -8.074 -5.512 1.00 82.88 110 TYR A CA 1
ATOM 901 C C . TYR A 1 110 ? 13.740 -7.435 -6.450 1.00 82.88 110 TYR A C 1
ATOM 903 O O . TYR A 1 110 ? 13.903 -7.920 -7.573 1.00 82.88 110 TYR A O 1
ATOM 911 N N . ASP A 1 111 ? 14.483 -6.425 -5.992 1.00 82.19 111 ASP A N 1
ATOM 912 C CA . ASP A 1 111 ? 15.615 -5.899 -6.750 1.00 82.19 111 ASP A CA 1
ATOM 913 C C . ASP A 1 111 ? 16.641 -7.016 -6.990 1.00 82.19 111 ASP A C 1
ATOM 915 O O . ASP A 1 111 ? 17.029 -7.233 -8.136 1.00 82.19 111 ASP A O 1
ATOM 919 N N . TYR A 1 112 ? 17.020 -7.800 -5.975 1.00 79.75 112 TYR A N 1
ATOM 920 C CA . TYR A 1 112 ? 17.939 -8.933 -6.146 1.00 79.75 112 TYR A CA 1
ATOM 921 C C . TYR A 1 112 ? 17.394 -10.001 -7.109 1.00 79.75 112 TYR A C 1
ATOM 923 O O . TYR A 1 112 ? 18.075 -10.368 -8.072 1.00 79.75 112 TYR A O 1
ATOM 931 N N . LEU A 1 113 ? 16.162 -10.471 -6.883 1.00 76.69 113 LEU A N 1
ATOM 932 C CA . LEU A 1 113 ? 15.522 -11.526 -7.673 1.00 76.69 113 LEU A CA 1
ATOM 933 C C . LEU A 1 113 ? 15.467 -11.164 -9.157 1.00 76.69 113 LEU A C 1
ATOM 935 O O . LEU A 1 113 ? 15.878 -11.961 -9.996 1.00 76.69 113 LEU A O 1
ATOM 939 N N . TYR A 1 114 ? 15.002 -9.961 -9.492 1.00 73.75 114 TYR A N 1
ATOM 940 C CA . TYR A 1 114 ? 14.823 -9.587 -10.890 1.00 73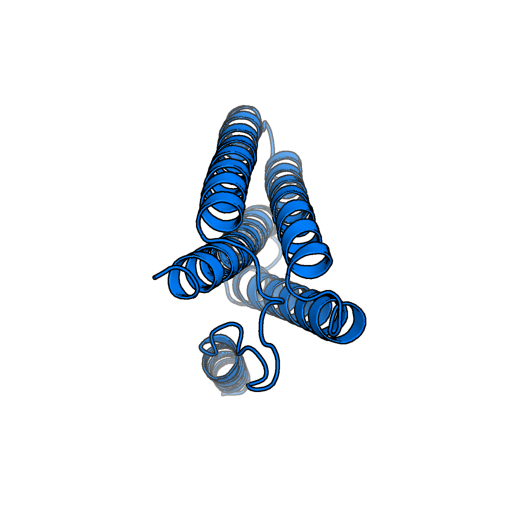.75 114 TYR A CA 1
ATOM 941 C C . TYR A 1 114 ? 16.115 -9.071 -11.530 1.00 73.75 114 TYR A C 1
ATOM 943 O O . TYR A 1 114 ? 16.369 -9.366 -12.695 1.00 73.75 114 TYR A O 1
ATOM 951 N N . THR A 1 115 ? 16.974 -8.333 -10.820 1.00 67.50 115 THR A N 1
ATOM 952 C CA . THR A 1 115 ? 18.175 -7.743 -11.449 1.00 67.50 115 THR A CA 1
ATOM 953 C C . THR A 1 115 ? 19.379 -8.684 -11.503 1.00 67.50 115 THR A C 1
ATOM 955 O O . THR A 1 115 ? 20.249 -8.488 -12.351 1.00 67.50 115 THR A O 1
ATOM 958 N N . THR A 1 116 ? 19.435 -9.708 -10.642 1.00 65.69 116 THR A N 1
ATOM 959 C CA . THR A 1 116 ? 20.608 -10.596 -10.518 1.00 65.69 116 THR A CA 1
ATOM 960 C C . THR A 1 116 ? 20.355 -12.019 -11.026 1.00 65.69 116 THR A C 1
ATOM 962 O O . THR A 1 116 ? 21.298 -12.667 -11.477 1.00 65.69 116 THR A O 1
ATOM 965 N N . ALA A 1 117 ? 19.116 -12.528 -10.988 1.00 57.56 117 ALA A N 1
ATOM 966 C CA . ALA A 1 117 ? 18.832 -13.937 -11.295 1.00 57.56 117 ALA A CA 1
ATOM 967 C C . ALA A 1 117 ? 18.453 -14.238 -12.762 1.00 57.56 117 ALA A C 1
ATOM 969 O O . ALA A 1 117 ? 18.221 -15.400 -13.096 1.00 57.56 117 ALA A O 1
ATOM 970 N N . ASP A 1 118 ? 18.387 -13.229 -13.638 1.00 53.75 118 ASP A N 1
ATOM 971 C CA . ASP A 1 118 ? 17.898 -13.388 -15.015 1.00 53.75 118 ASP A CA 1
ATOM 972 C C . ASP A 1 118 ? 19.023 -13.627 -16.048 1.00 53.75 118 ASP A C 1
ATOM 974 O O . ASP A 1 118 ? 20.098 -13.023 -15.989 1.00 53.75 118 ASP A O 1
ATOM 978 N N . LYS A 1 119 ? 18.770 -14.507 -17.029 1.00 53.12 119 LYS A N 1
ATOM 979 C CA . LYS A 1 119 ? 19.766 -15.039 -17.987 1.00 53.12 119 LYS A CA 1
ATOM 980 C C . LYS A 1 119 ? 20.318 -14.006 -18.978 1.00 53.12 119 LYS A C 1
ATOM 982 O O . LYS A 1 119 ? 21.417 -14.215 -19.483 1.00 53.12 119 LYS A O 1
ATOM 987 N N . CYS A 1 120 ? 19.605 -12.909 -19.241 1.00 61.00 120 CYS A N 1
ATOM 988 C CA . CYS A 1 120 ? 20.097 -11.803 -20.080 1.00 61.00 120 CYS A CA 1
ATOM 989 C C . CYS A 1 120 ? 21.134 -10.908 -19.365 1.00 61.00 120 CYS A C 1
ATOM 991 O O . CYS A 1 120 ? 21.767 -10.059 -19.990 1.00 61.00 120 CYS A O 1
ATOM 993 N N . GLY A 1 121 ? 21.343 -11.099 -18.056 1.00 53.72 121 GLY A N 1
ATOM 994 C CA . GLY A 1 121 ? 22.351 -10.388 -17.273 1.00 53.72 121 GLY A CA 1
ATOM 995 C C . GLY A 1 121 ? 22.045 -8.903 -17.026 1.00 53.72 121 GLY A C 1
ATOM 996 O O . GLY A 1 121 ? 21.194 -8.276 -17.659 1.00 53.72 121 GLY A O 1
ATOM 997 N N . ALA A 1 122 ? 22.799 -8.305 -16.099 1.00 56.16 122 ALA A N 1
ATOM 998 C CA . ALA A 1 122 ? 22.631 -6.919 -15.645 1.00 56.16 122 ALA A CA 1
ATOM 999 C C . ALA A 1 122 ? 22.899 -5.834 -16.715 1.00 56.16 122 ALA A C 1
ATOM 1001 O O . ALA A 1 122 ? 22.784 -4.647 -16.412 1.00 56.16 122 ALA A O 1
ATOM 1002 N N . LYS A 1 123 ? 23.284 -6.208 -17.944 1.00 59.44 123 LYS A N 1
ATOM 1003 C CA . LYS A 1 123 ? 23.564 -5.276 -19.050 1.00 59.44 123 LYS A CA 1
ATOM 1004 C C . LYS A 1 123 ? 22.421 -5.161 -20.061 1.00 59.44 123 LYS A C 1
ATOM 1006 O O . LYS A 1 123 ? 22.195 -4.060 -20.544 1.00 59.44 123 LYS A O 1
ATOM 1011 N N . GLU A 1 124 ? 21.696 -6.240 -20.360 1.00 60.81 124 GLU A N 1
ATOM 1012 C CA . GLU A 1 124 ? 20.724 -6.247 -21.470 1.00 60.81 124 GLU A CA 1
ATOM 1013 C C . GLU A 1 124 ? 19.266 -6.090 -21.010 1.00 60.81 124 GLU A C 1
ATOM 1015 O O . GLU A 1 124 ? 18.457 -5.507 -21.727 1.00 60.81 124 GLU A O 1
ATOM 1020 N N . CYS A 1 125 ? 18.911 -6.550 -19.802 1.00 69.56 125 CYS A N 1
ATOM 1021 C CA . CYS A 1 125 ? 17.526 -6.501 -19.293 1.00 69.56 125 CYS A CA 1
ATOM 1022 C C . CYS A 1 125 ? 17.334 -5.664 -18.021 1.00 69.56 125 CYS A C 1
ATOM 1024 O O . CYS A 1 125 ? 16.252 -5.688 -17.430 1.00 69.56 125 CYS A O 1
ATOM 1026 N N . LYS A 1 126 ? 18.354 -4.899 -17.613 1.00 70.69 126 LYS A N 1
ATOM 1027 C CA . LYS A 1 126 ? 18.387 -4.166 -16.337 1.00 70.69 126 LYS A CA 1
ATOM 1028 C C . LYS A 1 126 ? 17.111 -3.361 -16.074 1.00 70.69 126 LYS A C 1
ATOM 1030 O O . LYS A 1 126 ? 16.478 -3.544 -15.040 1.00 70.69 126 LYS A O 1
ATOM 1035 N N . ASP A 1 127 ? 16.701 -2.536 -17.032 1.00 75.94 127 ASP A N 1
ATOM 1036 C CA . ASP A 1 127 ? 15.586 -1.606 -16.849 1.00 75.94 127 ASP A CA 1
ATOM 1037 C C . ASP A 1 127 ? 14.227 -2.308 -16.761 1.00 75.94 127 ASP A C 1
ATOM 1039 O O . ASP A 1 127 ? 13.394 -1.955 -15.926 1.00 75.94 127 ASP A O 1
ATOM 1043 N N . LYS A 1 128 ? 14.005 -3.340 -17.586 1.00 81.56 128 LYS A N 1
ATOM 1044 C CA . LYS A 1 128 ? 12.791 -4.168 -17.522 1.00 81.56 128 LYS A CA 1
ATOM 1045 C C . LYS A 1 128 ? 12.697 -4.875 -16.170 1.00 81.56 128 LYS A C 1
ATOM 1047 O O . LYS A 1 128 ? 11.627 -4.918 -15.567 1.00 81.56 128 LYS A O 1
ATOM 1052 N N . ASN A 1 129 ? 13.820 -5.381 -15.675 1.00 83.19 129 ASN A N 1
ATOM 1053 C CA . ASN A 1 129 ? 13.875 -6.101 -14.411 1.00 83.19 129 ASN A CA 1
ATOM 1054 C C . ASN A 1 129 ? 13.668 -5.168 -13.214 1.00 83.19 129 ASN A C 1
ATOM 1056 O O . ASN A 1 129 ? 12.962 -5.532 -12.277 1.00 83.19 129 ASN A O 1
ATOM 1060 N N . SER A 1 130 ? 14.166 -3.931 -13.280 1.00 84.62 130 SER A N 1
ATOM 1061 C CA . SER A 1 130 ? 13.826 -2.895 -12.302 1.00 84.62 130 SER A CA 1
ATOM 1062 C C . SER A 1 130 ? 12.330 -2.559 -12.303 1.00 84.62 130 SER A C 1
ATOM 1064 O O . SER A 1 130 ? 11.744 -2.424 -11.231 1.00 84.62 130 SER A O 1
ATOM 1066 N N . VAL A 1 131 ? 11.676 -2.483 -13.470 1.00 88.38 131 VAL A N 1
ATOM 1067 C CA . VAL A 1 131 ? 10.213 -2.290 -13.543 1.00 88.38 131 VAL A CA 1
ATOM 1068 C C . VAL A 1 131 ? 9.468 -3.452 -12.874 1.00 88.38 131 VAL A C 1
ATOM 1070 O O . VAL A 1 131 ? 8.554 -3.210 -12.084 1.00 88.38 131 VAL A O 1
ATOM 1073 N N . LEU A 1 132 ? 9.865 -4.702 -13.138 1.00 87.81 132 LEU A N 1
ATOM 1074 C CA . LEU A 1 132 ? 9.262 -5.884 -12.506 1.00 87.81 132 LEU A CA 1
ATOM 1075 C C . LEU A 1 132 ? 9.443 -5.874 -10.985 1.00 87.81 132 LEU A C 1
ATOM 1077 O O . LEU A 1 132 ? 8.473 -6.101 -10.260 1.00 87.81 132 LEU A O 1
ATOM 1081 N N . ALA A 1 133 ? 10.644 -5.541 -10.508 1.00 88.19 133 ALA A N 1
ATOM 1082 C CA . ALA A 1 133 ? 10.927 -5.433 -9.083 1.00 88.19 133 ALA A CA 1
ATOM 1083 C C . ALA A 1 133 ? 10.029 -4.392 -8.405 1.00 88.19 133 ALA A C 1
ATOM 1085 O O . ALA A 1 133 ? 9.347 -4.708 -7.431 1.00 88.19 133 ALA A O 1
ATOM 1086 N N . LYS A 1 134 ? 9.940 -3.174 -8.955 1.00 91.69 134 LYS A N 1
ATOM 1087 C CA . LYS A 1 134 ? 9.094 -2.119 -8.371 1.00 91.69 134 LYS A CA 1
ATOM 1088 C C . LYS A 1 134 ? 7.602 -2.424 -8.469 1.00 91.69 134 LYS A C 1
ATOM 1090 O O . LYS A 1 134 ? 6.863 -2.102 -7.545 1.00 91.69 134 LYS A O 1
ATOM 1095 N N . THR A 1 135 ? 7.171 -3.125 -9.515 1.00 91.75 135 THR A N 1
ATOM 1096 C CA . THR A 1 135 ? 5.791 -3.628 -9.618 1.00 91.75 135 THR A CA 1
ATOM 1097 C C . THR A 1 135 ? 5.475 -4.642 -8.515 1.00 91.75 135 THR A C 1
ATOM 1099 O O . THR A 1 135 ? 4.383 -4.628 -7.948 1.00 91.75 135 THR A O 1
ATOM 1102 N N . ALA A 1 136 ? 6.418 -5.528 -8.190 1.00 90.62 136 ALA A N 1
ATOM 1103 C CA . ALA A 1 136 ? 6.238 -6.514 -7.129 1.00 90.62 136 ALA A CA 1
ATOM 1104 C C . ALA A 1 136 ? 6.178 -5.859 -5.738 1.00 90.62 136 ALA A C 1
ATOM 1106 O O . ALA A 1 136 ? 5.331 -6.227 -4.926 1.00 90.62 136 ALA A O 1
ATOM 1107 N N . VAL A 1 137 ? 7.004 -4.836 -5.502 1.00 91.75 137 VAL A N 1
ATOM 1108 C CA . VAL A 1 137 ? 6.952 -4.016 -4.281 1.00 91.75 137 VAL A CA 1
ATOM 1109 C C . VAL A 1 137 ? 5.595 -3.319 -4.151 1.00 91.75 137 VAL A C 1
ATOM 1111 O O . VAL A 1 137 ? 4.957 -3.445 -3.111 1.00 91.75 137 VAL A O 1
ATOM 1114 N N . ALA A 1 138 ? 5.108 -2.661 -5.208 1.00 95.00 138 ALA A N 1
ATOM 1115 C CA . ALA A 1 138 ? 3.799 -2.000 -5.201 1.00 95.00 138 ALA A CA 1
ATOM 1116 C C . ALA A 1 138 ? 2.656 -2.961 -4.835 1.00 95.00 138 ALA A C 1
ATOM 1118 O O . ALA A 1 138 ? 1.790 -2.619 -4.032 1.00 95.00 138 ALA A O 1
ATOM 1119 N N . LYS A 1 139 ? 2.684 -4.193 -5.360 1.00 93.81 139 LYS A N 1
ATOM 1120 C CA . LYS A 1 139 ? 1.709 -5.236 -5.005 1.00 93.81 139 LYS A CA 1
ATOM 1121 C C . LYS A 1 139 ? 1.793 -5.657 -3.538 1.00 93.81 139 LYS A C 1
ATOM 1123 O O . LYS A 1 139 ? 0.752 -5.857 -2.922 1.00 93.81 139 LYS A O 1
ATOM 1128 N N . ALA A 1 140 ? 2.998 -5.788 -2.986 1.00 91.19 140 ALA A N 1
ATOM 1129 C CA . ALA A 1 140 ? 3.184 -6.159 -1.584 1.00 91.19 140 ALA A CA 1
ATOM 1130 C C . ALA A 1 140 ? 2.664 -5.071 -0.629 1.00 91.19 140 ALA A C 1
ATOM 1132 O O . ALA A 1 140 ? 1.964 -5.384 0.330 1.00 91.19 140 ALA A O 1
ATOM 1133 N N . VAL A 1 141 ? 2.937 -3.795 -0.920 1.00 94.12 141 VAL A N 1
ATOM 1134 C CA . VAL A 1 141 ? 2.430 -2.671 -0.111 1.00 94.12 141 VAL A CA 1
ATOM 1135 C C . VAL A 1 141 ? 0.907 -2.544 -0.230 1.00 94.12 141 VAL A C 1
ATOM 1137 O O . VAL A 1 141 ? 0.230 -2.339 0.773 1.00 94.12 141 VAL A O 1
ATOM 1140 N N . ARG A 1 142 ? 0.339 -2.755 -1.425 1.00 96.19 142 ARG A N 1
ATOM 1141 C CA . ARG A 1 142 ? -1.120 -2.820 -1.611 1.00 96.19 142 ARG A CA 1
ATOM 1142 C C . ARG A 1 142 ? -1.754 -3.936 -0.776 1.00 96.19 142 ARG A C 1
ATOM 1144 O O . ARG A 1 142 ? -2.769 -3.701 -0.135 1.00 96.19 142 ARG A O 1
ATOM 1151 N N . ALA A 1 143 ? -1.146 -5.124 -0.752 1.00 92.69 143 ALA A N 1
ATOM 1152 C CA . ALA A 1 143 ? -1.631 -6.245 0.054 1.00 92.69 143 ALA A CA 1
ATOM 1153 C C . ALA A 1 143 ? -1.582 -5.941 1.562 1.00 92.69 143 ALA A C 1
ATOM 1155 O O . ALA A 1 143 ? -2.516 -6.283 2.281 1.00 92.69 143 ALA A O 1
ATOM 1156 N N . MET A 1 144 ? -0.541 -5.242 2.030 1.00 91.19 144 MET A N 1
ATOM 1157 C CA . MET A 1 144 ? -0.471 -4.753 3.412 1.00 91.19 144 MET A CA 1
ATOM 1158 C C . MET A 1 144 ? -1.637 -3.802 3.726 1.00 91.19 144 MET A C 1
ATOM 1160 O O . MET A 1 144 ? -2.305 -3.972 4.741 1.00 91.19 144 MET A O 1
ATOM 1164 N N . LEU A 1 145 ? -1.933 -2.837 2.848 1.00 94.88 145 LEU A N 1
ATOM 1165 C CA . LEU A 1 145 ? -3.089 -1.949 3.021 1.00 94.88 145 LEU A CA 1
ATOM 1166 C C . LEU A 1 145 ? -4.420 -2.726 3.054 1.00 94.88 145 LEU A C 1
ATOM 1168 O O . LEU A 1 145 ? -5.278 -2.447 3.892 1.00 94.88 145 LEU A O 1
ATOM 1172 N N . GLU A 1 146 ? -4.595 -3.719 2.179 1.00 95.25 146 GLU A N 1
ATOM 1173 C CA . GLU A 1 146 ? -5.785 -4.582 2.178 1.00 95.25 146 GLU A CA 1
ATOM 1174 C C . GLU A 1 146 ? -5.935 -5.362 3.494 1.00 95.25 146 GLU A C 1
ATOM 1176 O O . GLU A 1 146 ? -7.052 -5.498 3.996 1.00 95.25 146 GLU A O 1
ATOM 1181 N N . GLU A 1 147 ? -4.831 -5.823 4.085 1.00 91.38 147 GLU A N 1
ATOM 1182 C CA . GLU A 1 147 ? -4.819 -6.484 5.394 1.00 91.38 147 GLU A CA 1
ATOM 1183 C C . GLU A 1 147 ? -5.256 -5.533 6.517 1.00 91.38 147 GLU A C 1
ATOM 1185 O O . GLU A 1 147 ? -6.118 -5.892 7.316 1.00 91.38 147 GLU A O 1
ATOM 1190 N N . TYR A 1 148 ? -4.757 -4.294 6.534 1.00 91.50 148 TYR A N 1
ATOM 1191 C CA . TYR A 1 148 ? -5.215 -3.261 7.471 1.00 91.50 148 TYR A CA 1
ATOM 1192 C C . TYR A 1 148 ? -6.728 -3.029 7.387 1.00 91.50 148 TYR A C 1
ATOM 1194 O O . TYR A 1 148 ? -7.427 -3.052 8.400 1.00 91.50 148 TYR A O 1
ATOM 1202 N N . VAL A 1 149 ? -7.250 -2.842 6.173 1.00 94.38 149 VAL A N 1
ATOM 1203 C CA . VAL A 1 149 ? -8.688 -2.637 5.950 1.00 94.38 149 VAL A CA 1
ATOM 1204 C C . VAL A 1 149 ? -9.494 -3.874 6.363 1.00 94.38 149 VAL A C 1
ATOM 1206 O O . VAL A 1 149 ? -10.581 -3.740 6.926 1.00 94.38 149 VAL A O 1
ATOM 1209 N N . MET A 1 150 ? -8.980 -5.079 6.107 1.00 92.25 150 MET A N 1
ATOM 1210 C CA . MET A 1 150 ? -9.611 -6.331 6.530 1.00 92.25 150 MET A CA 1
ATOM 1211 C C . MET A 1 150 ? -9.682 -6.442 8.054 1.00 92.25 150 MET A C 1
ATOM 1213 O O . MET A 1 150 ? -10.740 -6.777 8.581 1.00 92.25 150 MET A O 1
ATOM 1217 N N . LEU A 1 151 ? -8.595 -6.135 8.761 1.00 89.69 151 LEU A N 1
ATOM 1218 C CA . LEU A 1 151 ? -8.550 -6.194 10.222 1.00 89.69 151 LEU A CA 1
ATOM 1219 C C . LEU A 1 151 ? -9.560 -5.243 10.858 1.00 89.69 151 LEU A C 1
ATOM 1221 O O . LEU A 1 151 ? -10.242 -5.642 11.795 1.00 89.69 151 LEU A O 1
ATOM 1225 N N . LEU A 1 152 ? -9.733 -4.037 10.310 1.00 91.81 152 LEU A N 1
ATOM 1226 C CA . LEU A 1 152 ? -10.782 -3.121 10.765 1.00 91.81 152 LEU A CA 1
ATOM 1227 C C . LEU A 1 152 ? -12.182 -3.726 10.588 1.00 91.81 152 LEU A C 1
ATOM 1229 O O . LEU A 1 152 ? -12.969 -3.727 11.529 1.00 91.81 152 LEU A O 1
ATOM 1233 N N . LYS A 1 153 ? -12.486 -4.326 9.432 1.00 91.19 153 LYS A N 1
ATOM 1234 C CA . LYS A 1 153 ? -13.778 -5.009 9.212 1.00 91.19 153 LYS A CA 1
ATOM 1235 C C . LYS A 1 153 ? -14.017 -6.182 10.166 1.00 91.19 153 LYS A C 1
ATOM 1237 O O . LYS A 1 153 ? -15.156 -6.481 10.486 1.00 91.19 153 LYS A O 1
ATOM 1242 N N . LEU A 1 154 ? -12.966 -6.863 10.618 1.00 89.44 154 LEU A N 1
ATOM 1243 C CA . LEU A 1 154 ? -13.091 -7.957 11.589 1.00 89.44 154 LEU A CA 1
ATOM 1244 C C . LEU A 1 154 ? -13.377 -7.465 13.015 1.00 89.44 154 LEU A C 1
ATOM 1246 O O . LEU A 1 154 ? -13.699 -8.279 13.877 1.00 89.44 154 LEU A O 1
ATOM 1250 N N . THR A 1 155 ? -13.246 -6.161 13.270 1.00 86.50 155 THR A N 1
ATOM 1251 C CA . THR A 1 155 ? -13.578 -5.554 14.569 1.00 86.50 155 THR A CA 1
ATOM 1252 C C . THR A 1 155 ? -15.021 -5.073 14.669 1.00 86.50 155 THR A C 1
ATOM 1254 O O . THR A 1 155 ? -15.463 -4.782 15.776 1.00 86.50 155 THR A O 1
ATOM 1257 N N . THR A 1 156 ? -15.759 -5.028 13.554 1.00 83.00 156 THR A N 1
ATOM 1258 C CA . THR A 1 156 ? -17.192 -4.700 13.546 1.00 83.00 156 THR A CA 1
ATOM 1259 C C . THR A 1 156 ? -18.041 -5.943 13.809 1.00 83.00 156 THR A C 1
ATOM 1261 O O . THR A 1 156 ? -17.687 -7.021 13.322 1.00 83.00 156 THR A O 1
ATOM 1264 N N . SER A 1 157 ? -19.134 -5.809 14.571 1.00 64.06 157 SER A N 1
ATOM 1265 C CA . SER A 1 157 ? -20.035 -6.924 14.938 1.00 64.06 157 SER A CA 1
ATOM 1266 C C . SER A 1 157 ? -21.179 -7.157 13.952 1.00 64.06 157 SER A C 1
ATOM 1268 O O . SER A 1 157 ? -21.666 -6.180 13.344 1.00 64.06 157 SER A O 1
#

Secondary structure (DSSP, 8-state):
-HHHHHHHHHHHHHSS-----TT--PPP--HHHHHHHHHHHHHHHHHHHHHHHHHHHH--SHHHHHHHHHHHHHHHHHHHHHHHHHH-GGGHHHHHHHHHHHHHHHHHHHHHHHHHS-TTHHHHSHHHHHHHHHHHHHHHHHHHHHHHHHHHHTT--